Protein AF-A0A707ZB62-F1 (afdb_monomer_lite)

Radius of gyration: 15.27 Å; chains: 1; bounding box: 30×17×48 Å

Structure (mmCIF, N/CA/C/O backbone):
data_AF-A0A707ZB62-F1
#
_entry.id   AF-A0A707ZB62-F1
#
loop_
_atom_site.group_PDB
_atom_site.id
_atom_site.type_symbol
_atom_site.label_atom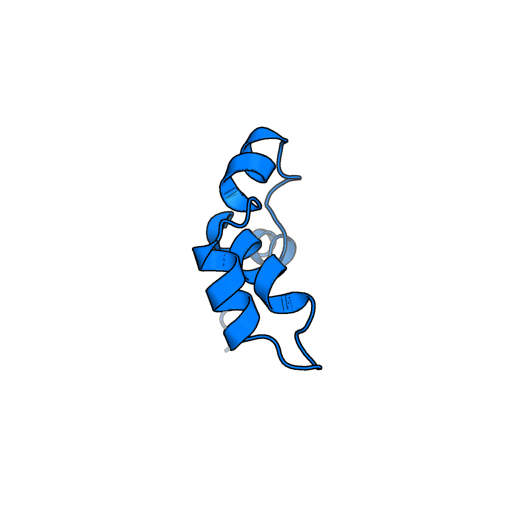_id
_atom_site.label_alt_id
_atom_site.label_comp_id
_atom_site.label_asym_id
_atom_site.label_entity_id
_atom_site.label_seq_id
_atom_site.pdbx_PDB_ins_code
_atom_site.Cartn_x
_atom_site.Cartn_y
_atom_site.Cartn_z
_atom_site.occupancy
_atom_site.B_iso_or_equiv
_atom_site.auth_seq_id
_atom_site.auth_comp_id
_atom_site.auth_asym_id
_atom_site.auth_atom_id
_atom_site.pdbx_PDB_model_num
ATOM 1 N N . MET A 1 1 ? 3.942 1.695 32.596 1.00 56.78 1 MET A N 1
ATOM 2 C CA . MET A 1 1 ? 2.522 1.463 32.267 1.00 56.78 1 MET A CA 1
ATOM 3 C C . MET A 1 1 ? 2.425 1.441 30.751 1.00 56.78 1 MET A C 1
ATOM 5 O O . MET A 1 1 ? 2.770 2.465 30.171 1.00 56.78 1 MET A O 1
ATOM 9 N N . PRO A 1 2 ? 2.084 0.316 30.099 1.00 68.00 2 PRO A N 1
ATOM 10 C CA . PRO A 1 2 ? 1.740 0.356 28.685 1.00 68.00 2 PRO A CA 1
ATOM 11 C C . PRO A 1 2 ? 0.454 1.172 28.567 1.00 68.00 2 PRO A C 1
ATOM 13 O O . PRO A 1 2 ? -0.535 0.881 29.233 1.00 68.00 2 PRO A O 1
ATOM 16 N N . VAL A 1 3 ? 0.522 2.271 27.829 1.00 72.50 3 VAL A N 1
ATOM 17 C CA . VAL A 1 3 ? -0.663 3.006 27.398 1.00 72.50 3 VAL A CA 1
ATOM 18 C C . VAL A 1 3 ? -1.127 2.327 26.124 1.00 72.50 3 VAL A C 1
ATOM 20 O O . VAL A 1 3 ? -0.362 2.252 25.163 1.00 72.50 3 VAL A O 1
ATOM 23 N N . ASP A 1 4 ? -2.347 1.802 26.132 1.00 75.81 4 ASP A N 1
ATOM 24 C CA . ASP A 1 4 ? -2.972 1.305 24.914 1.00 75.81 4 ASP A CA 1
ATOM 25 C C . ASP A 1 4 ? -3.238 2.509 24.006 1.00 75.81 4 ASP A C 1
ATOM 27 O O . ASP A 1 4 ? -4.158 3.296 24.220 1.00 75.81 4 ASP A O 1
ATOM 31 N N . PHE A 1 5 ? -2.345 2.703 23.031 1.00 83.25 5 PHE A N 1
ATOM 32 C CA . PHE A 1 5 ? -2.410 3.798 22.058 1.00 83.25 5 PHE A CA 1
ATOM 33 C C . PHE A 1 5 ? -3.604 3.666 21.111 1.00 83.25 5 PHE A C 1
ATOM 35 O O . PHE A 1 5 ? -4.026 4.658 20.520 1.00 83.25 5 PHE A O 1
ATOM 42 N N . LEU A 1 6 ? -4.106 2.442 20.946 1.00 83.62 6 LEU A N 1
ATOM 43 C CA . LEU A 1 6 ? -5.218 2.109 20.075 1.00 83.62 6 LEU A CA 1
ATOM 44 C C . LEU A 1 6 ? -6.399 1.633 20.918 1.00 83.62 6 LEU A C 1
ATOM 46 O O . LEU A 1 6 ? -6.230 0.854 21.855 1.00 83.62 6 LEU A O 1
ATOM 50 N N . THR A 1 7 ? -7.603 2.061 20.552 1.00 88.06 7 THR A N 1
ATOM 51 C CA . THR A 1 7 ? -8.836 1.451 21.056 1.00 88.06 7 THR A CA 1
ATOM 52 C C . THR A 1 7 ? -8.942 -0.004 20.584 1.00 88.06 7 THR A C 1
ATOM 54 O O . THR A 1 7 ? -8.253 -0.434 19.652 1.00 88.06 7 THR A O 1
ATOM 57 N N . THR A 1 8 ? -9.829 -0.785 21.203 1.00 85.94 8 THR A N 1
ATOM 58 C CA . THR A 1 8 ? -10.108 -2.166 20.775 1.00 85.94 8 THR A CA 1
ATOM 59 C C . THR A 1 8 ? -10.514 -2.218 19.299 1.00 85.94 8 THR A C 1
ATOM 61 O O . THR A 1 8 ? -9.949 -2.994 18.539 1.00 85.94 8 THR A O 1
ATOM 64 N N . GLU A 1 9 ? -11.383 -1.305 18.864 1.00 83.75 9 GLU A N 1
ATOM 65 C CA . GLU A 1 9 ? -11.832 -1.188 17.468 1.00 83.75 9 GLU A CA 1
ATOM 66 C C . GLU A 1 9 ? -10.680 -0.843 16.506 1.00 83.75 9 GLU A C 1
ATOM 68 O O . GLU A 1 9 ? -10.583 -1.397 15.408 1.00 83.75 9 GLU A O 1
ATOM 73 N N . GLN A 1 10 ? -9.764 0.043 16.920 1.00 82.94 10 GLN A N 1
ATOM 74 C CA . GLN A 1 10 ? -8.568 0.382 16.142 1.00 82.94 10 GLN A CA 1
ATOM 75 C C . GLN A 1 10 ? -7.599 -0.798 16.042 1.00 82.94 10 GLN A C 1
ATOM 77 O O . GLN A 1 10 ? -6.975 -0.985 15.002 1.00 82.94 10 GLN A O 1
ATOM 82 N N . THR A 1 11 ? -7.491 -1.605 17.097 1.00 84.56 11 THR A N 1
ATOM 83 C CA . THR A 1 11 ? -6.671 -2.823 17.112 1.00 84.56 11 THR A CA 1
ATOM 84 C C . THR A 1 11 ? -7.260 -3.894 16.197 1.00 84.56 11 THR A C 1
ATOM 86 O O . THR A 1 11 ? -6.533 -4.516 15.427 1.00 84.56 11 THR A O 1
ATOM 89 N N . GLU A 1 12 ? -8.579 -4.077 16.224 1.00 84.12 12 GLU A N 1
ATOM 90 C CA . GLU A 1 12 ? -9.294 -5.023 15.357 1.00 84.12 12 GLU A CA 1
ATOM 91 C C . GLU A 1 12 ? -9.223 -4.634 13.875 1.00 84.12 12 GLU A C 1
ATOM 93 O O . GLU A 1 12 ? -9.151 -5.502 13.000 1.00 84.12 12 GLU A O 1
ATOM 98 N N . SER A 1 13 ? -9.190 -3.330 13.594 1.00 80.50 13 SER A N 1
ATOM 99 C CA . SER A 1 13 ? -9.075 -2.781 12.238 1.00 80.50 13 SER A CA 1
ATOM 100 C C . SER A 1 13 ? -7.623 -2.611 11.777 1.00 80.50 13 SER A C 1
ATOM 102 O O . SER A 1 13 ? -7.373 -2.294 10.615 1.00 80.50 13 SER A O 1
ATOM 104 N N . TYR A 1 14 ? -6.642 -2.810 12.661 1.00 79.88 14 TYR A N 1
ATOM 105 C CA . TYR A 1 14 ? -5.240 -2.566 12.346 1.00 79.88 14 TYR A CA 1
ATOM 106 C C . TYR A 1 14 ? -4.745 -3.508 11.241 1.00 79.88 14 TYR A C 1
ATOM 108 O O . TYR A 1 14 ? -4.899 -4.728 11.309 1.00 79.88 14 TYR A O 1
ATOM 116 N N . GLY A 1 15 ? -4.136 -2.933 10.202 1.00 77.56 15 GLY A N 1
ATOM 117 C CA . GLY A 1 15 ? -3.667 -3.686 9.036 1.00 77.56 15 GLY A CA 1
ATOM 118 C C . GLY A 1 15 ? -4.787 -4.197 8.123 1.00 77.56 15 GLY A C 1
ATOM 119 O O . GLY A 1 15 ? -4.515 -5.001 7.232 1.00 77.56 15 GLY A O 1
ATOM 120 N N . ARG A 1 16 ? -6.031 -3.744 8.327 1.00 80.94 16 ARG A N 1
ATOM 121 C CA . ARG A 1 16 ? -7.183 -4.052 7.479 1.00 80.94 16 ARG A CA 1
ATOM 122 C C . ARG A 1 16 ? -7.749 -2.771 6.887 1.00 80.94 16 ARG A C 1
ATOM 124 O O . ARG A 1 16 ? -7.709 -1.709 7.501 1.00 80.94 16 ARG A O 1
ATOM 131 N N . PHE A 1 17 ? -8.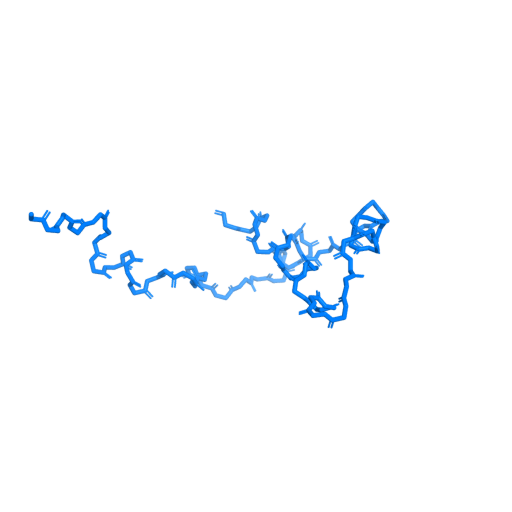307 -2.887 5.692 1.00 80.62 17 PHE A N 1
ATOM 132 C CA . PHE A 1 17 ? -9.186 -1.852 5.176 1.00 80.62 17 PHE A CA 1
ATOM 133 C C . PHE A 1 17 ? -10.506 -1.882 5.947 1.00 80.62 17 PHE A C 1
ATOM 135 O O . PHE A 1 17 ? -10.971 -2.949 6.351 1.00 80.62 17 PHE A O 1
ATOM 142 N N . THR A 1 18 ? -11.117 -0.715 6.141 1.00 77.25 18 THR A N 1
ATOM 143 C CA . THR A 1 18 ? -12.429 -0.558 6.794 1.00 77.25 18 THR A CA 1
ATOM 144 C C . THR A 1 18 ? -13.569 -1.253 6.033 1.00 77.25 18 THR A C 1
ATOM 146 O O . THR A 1 18 ? -14.655 -1.414 6.582 1.00 77.25 18 THR A O 1
ATOM 149 N N . GLY A 1 19 ? -13.317 -1.707 4.801 1.00 81.94 19 GLY A N 1
ATOM 150 C CA . GLY A 1 19 ? -14.190 -2.543 3.980 1.00 81.94 19 GLY A CA 1
ATOM 151 C C . GLY A 1 19 ? -13.455 -3.051 2.734 1.00 81.94 19 GLY A C 1
ATOM 152 O O . GLY A 1 19 ? -12.302 -2.684 2.499 1.00 81.94 19 GLY A O 1
ATOM 153 N N . GLU A 1 20 ? -14.107 -3.900 1.937 1.00 84.06 20 GLU A N 1
ATOM 154 C CA . GLU A 1 20 ? -13.567 -4.299 0.632 1.00 84.06 20 GLU A CA 1
ATOM 155 C C . GLU A 1 20 ? -13.598 -3.102 -0.335 1.00 84.06 20 GLU A C 1
ATOM 157 O O . GLU A 1 20 ? -14.635 -2.441 -0.432 1.00 84.06 20 GLU A O 1
ATOM 162 N N . PRO A 1 21 ? -12.487 -2.792 -1.030 1.00 84.56 21 PRO A N 1
ATOM 163 C CA . PRO A 1 21 ? -12.464 -1.705 -1.998 1.00 84.56 21 PRO A CA 1
ATOM 164 C C . PRO A 1 21 ? -13.397 -2.006 -3.174 1.00 84.56 21 PRO A C 1
ATOM 166 O O . PRO A 1 21 ? -13.374 -3.105 -3.731 1.00 84.56 21 PRO A O 1
ATOM 169 N N . ASP A 1 22 ? -14.188 -1.014 -3.576 1.00 89.62 22 ASP A N 1
ATOM 170 C CA . ASP A 1 22 ? -15.032 -1.104 -4.766 1.00 89.62 22 ASP A CA 1
ATOM 171 C C . ASP A 1 22 ? -14.214 -0.982 -6.071 1.00 89.62 22 ASP A C 1
ATOM 173 O O . ASP A 1 22 ? -13.023 -0.651 -6.075 1.00 89.62 22 ASP A O 1
ATOM 177 N N . GLU A 1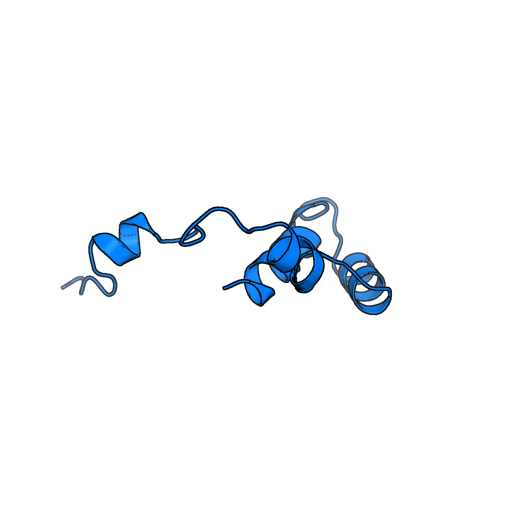 23 ? -14.849 -1.248 -7.217 1.00 90.94 23 GLU A N 1
ATOM 178 C CA . GLU A 1 23 ? -14.179 -1.199 -8.526 1.00 90.94 23 GLU A CA 1
ATOM 179 C C . GLU A 1 23 ? -13.574 0.178 -8.847 1.00 90.94 23 GLU A C 1
ATOM 181 O O . GLU A 1 23 ? -12.510 0.260 -9.467 1.00 90.94 23 GLU A O 1
ATOM 186 N N . LEU A 1 24 ? -14.213 1.267 -8.411 1.00 91.88 24 LEU A N 1
ATOM 187 C CA . LEU A 1 24 ? -13.736 2.627 -8.659 1.00 91.88 24 LEU A CA 1
ATOM 188 C C . LEU A 1 24 ? -12.496 2.933 -7.813 1.00 91.88 24 LEU A C 1
ATOM 190 O O . LEU A 1 24 ? -11.556 3.575 -8.289 1.00 91.88 24 LEU A O 1
ATOM 194 N N . GLN A 1 25 ? -12.477 2.462 -6.571 1.00 89.19 25 GLN A N 1
ATOM 195 C CA . GLN A 1 25 ? -11.340 2.569 -5.667 1.00 89.19 25 GLN A CA 1
ATOM 196 C C . GLN A 1 25 ? -10.161 1.728 -6.161 1.00 89.19 25 GLN A C 1
ATOM 198 O O . GLN A 1 25 ? -9.026 2.210 -6.165 1.00 89.19 25 GLN A O 1
ATOM 203 N N . LEU A 1 26 ? -10.413 0.517 -6.659 1.00 89.69 26 LEU A N 1
ATOM 204 C CA . LEU A 1 26 ? -9.388 -0.317 -7.289 1.00 89.69 26 LEU A CA 1
ATOM 205 C C . LEU A 1 26 ? -8.791 0.369 -8.521 1.00 89.69 26 LEU A C 1
ATOM 207 O O . LEU A 1 26 ? -7.570 0.496 -8.627 1.00 89.69 26 LEU A O 1
ATOM 211 N N . ALA A 1 27 ? -9.637 0.888 -9.411 1.00 89.62 27 ALA A N 1
ATOM 212 C CA . ALA A 1 27 ? -9.190 1.603 -10.603 1.00 89.62 27 ALA A CA 1
ATOM 213 C C . ALA A 1 27 ? -8.401 2.882 -10.274 1.00 89.62 27 ALA A C 1
ATOM 215 O O . ALA A 1 27 ? -7.516 3.271 -11.032 1.00 89.62 27 ALA A O 1
ATOM 216 N N . ARG A 1 28 ? -8.706 3.542 -9.153 1.00 88.25 28 ARG A N 1
ATOM 217 C CA . ARG A 1 28 ? -8.045 4.786 -8.744 1.00 88.25 28 ARG A CA 1
ATOM 218 C C . ARG A 1 28 ? -6.719 4.560 -8.023 1.00 88.25 28 ARG A C 1
ATOM 220 O O . ARG A 1 28 ? -5.772 5.295 -8.278 1.00 88.25 28 ARG A O 1
ATOM 227 N N . TYR A 1 29 ? -6.662 3.602 -7.101 1.00 88.19 29 TYR A N 1
ATOM 228 C CA . TYR A 1 29 ? -5.546 3.477 -6.155 1.00 88.19 29 TYR A CA 1
ATOM 229 C C . TYR A 1 29 ? -4.616 2.300 -6.450 1.00 88.19 29 TYR A C 1
ATOM 231 O O . TYR A 1 29 ? -3.440 2.349 -6.093 1.00 88.19 29 TYR A O 1
ATOM 239 N N . PHE A 1 30 ? -5.119 1.273 -7.139 1.00 88.19 30 PHE A N 1
ATOM 240 C CA . PHE A 1 30 ? -4.364 0.067 -7.490 1.00 88.19 30 PHE A CA 1
ATOM 241 C C . PHE A 1 30 ? -3.989 0.012 -8.977 1.00 88.19 30 PHE A C 1
ATOM 243 O O . PHE A 1 30 ? -3.396 -0.967 -9.433 1.00 88.19 30 PHE A O 1
ATOM 250 N N . HIS A 1 31 ? -4.285 1.070 -9.736 1.00 90.25 31 HIS A N 1
ATOM 251 C CA . HIS A 1 31 ? -3.741 1.246 -11.075 1.00 90.25 31 HIS A CA 1
ATOM 252 C C . HIS A 1 31 ? -2.302 1.762 -10.987 1.00 90.25 31 HIS A C 1
ATOM 254 O O . HIS A 1 31 ? -2.054 2.818 -10.411 1.00 90.25 31 HIS A O 1
ATOM 260 N N . LEU A 1 32 ? -1.365 0.996 -11.547 1.00 88.94 32 LEU A N 1
ATOM 261 C CA . LEU A 1 32 ? 0.057 1.331 -11.564 1.00 88.94 32 LEU A CA 1
ATOM 262 C C . LEU A 1 32 ? 0.419 1.928 -12.919 1.00 88.94 32 LEU A C 1
ATOM 264 O O . LEU A 1 32 ? 0.399 1.224 -13.938 1.00 88.94 32 LEU A O 1
ATOM 268 N N . ASP A 1 33 ? 0.758 3.211 -12.914 1.00 90.69 33 ASP A N 1
ATOM 269 C CA . ASP A 1 33 ? 1.229 3.907 -14.105 1.00 90.69 33 ASP A CA 1
ATOM 270 C C . ASP A 1 33 ? 2.710 3.595 -14.404 1.00 90.69 33 ASP A C 1
ATOM 272 O O . ASP A 1 33 ? 3.354 2.760 -13.762 1.00 90.69 33 ASP A O 1
ATOM 276 N 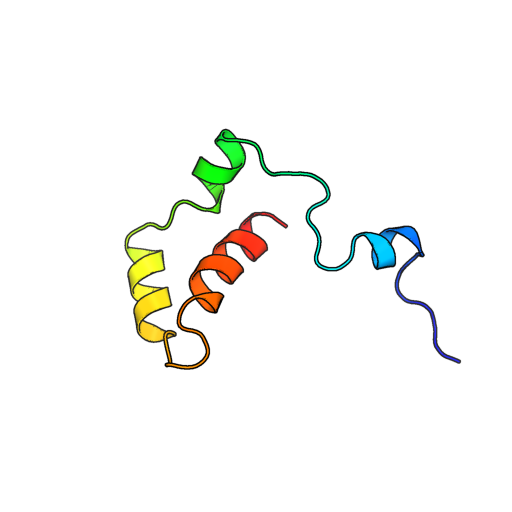N . GLU A 1 34 ? 3.267 4.218 -15.441 1.00 92.50 34 GLU A N 1
ATOM 277 C CA . GLU A 1 34 ? 4.661 3.977 -15.829 1.00 92.50 34 GLU A CA 1
ATOM 278 C C . GLU A 1 34 ? 5.673 4.472 -14.781 1.00 92.50 34 GLU A C 1
ATOM 280 O O . GLU A 1 34 ? 6.713 3.836 -14.596 1.00 92.50 34 GLU A O 1
ATOM 285 N N . ALA A 1 35 ? 5.364 5.542 -14.040 1.00 90.56 35 ALA A N 1
ATOM 286 C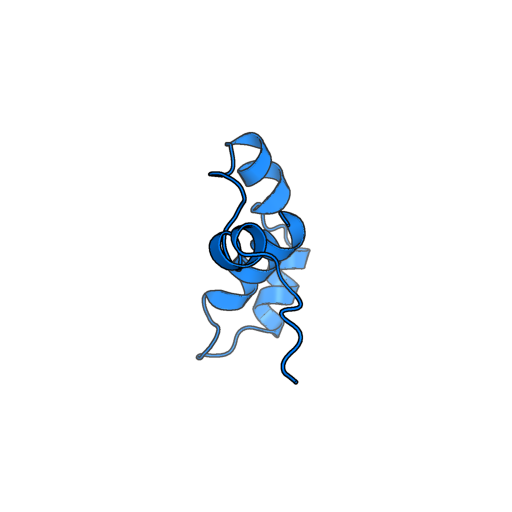 CA . ALA A 1 35 ? 6.231 6.037 -12.972 1.00 90.56 35 ALA A CA 1
ATOM 287 C C . ALA A 1 35 ? 6.249 5.061 -11.786 1.00 90.56 35 ALA A C 1
ATOM 289 O O . ALA A 1 35 ? 7.309 4.780 -11.216 1.00 90.56 35 ALA A O 1
ATOM 290 N N . ASP A 1 36 ? 5.096 4.473 -11.467 1.00 89.25 36 ASP A N 1
ATOM 291 C CA . ASP A 1 36 ? 4.974 3.424 -10.459 1.00 89.25 36 ASP A CA 1
ATOM 292 C C . ASP A 1 36 ? 5.789 2.192 -10.825 1.00 89.25 36 ASP A C 1
ATOM 294 O O . ASP A 1 36 ? 6.520 1.654 -9.991 1.00 89.25 36 ASP A O 1
ATOM 298 N N . LYS A 1 37 ? 5.706 1.748 -12.081 1.00 88.62 37 LYS A N 1
ATOM 299 C CA . LYS A 1 37 ? 6.479 0.598 -12.570 1.00 88.62 37 LYS A CA 1
ATOM 300 C C . LYS A 1 37 ? 7.978 0.862 -12.516 1.00 88.62 37 LYS A C 1
ATOM 302 O O . LYS A 1 37 ? 8.729 -0.035 -12.127 1.00 88.62 37 LYS A O 1
ATOM 307 N N . GLU A 1 38 ? 8.418 2.070 -12.858 1.00 91.56 38 GLU A N 1
ATOM 308 C CA . GLU A 1 38 ? 9.824 2.461 -12.757 1.00 91.56 38 GLU A CA 1
ATOM 309 C C . GLU A 1 38 ? 10.305 2.447 -11.298 1.00 91.56 38 GLU A C 1
ATOM 311 O O . GLU A 1 38 ? 11.368 1.894 -10.995 1.00 91.56 38 GLU A O 1
ATOM 316 N N . PHE A 1 39 ? 9.512 2.996 -10.375 1.00 88.69 39 PHE A N 1
ATOM 317 C CA . PHE A 1 39 ? 9.815 2.976 -8.945 1.00 88.69 39 PHE A CA 1
ATOM 318 C C . PHE A 1 39 ? 9.857 1.547 -8.391 1.00 88.69 39 PHE A C 1
ATOM 320 O O . PHE A 1 39 ? 10.845 1.150 -7.769 1.00 88.69 39 PHE A O 1
ATOM 327 N N . ILE A 1 40 ? 8.830 0.740 -8.678 1.00 88.62 40 ILE A N 1
ATOM 328 C CA . ILE A 1 40 ? 8.769 -0.670 -8.284 1.00 88.62 40 ILE A CA 1
ATOM 329 C C . ILE A 1 40 ? 9.997 -1.399 -8.814 1.00 88.62 40 ILE A C 1
ATOM 331 O O . ILE A 1 40 ? 10.641 -2.103 -8.046 1.00 88.62 40 ILE A O 1
ATOM 335 N N . GLY A 1 41 ? 10.360 -1.203 -10.084 1.00 87.62 41 GLY A N 1
ATOM 336 C CA . GLY A 1 41 ? 11.528 -1.824 -10.706 1.00 87.62 41 GLY A CA 1
ATOM 337 C C . GLY A 1 41 ? 12.842 -1.509 -9.987 1.00 87.62 41 GLY A C 1
ATOM 338 O O . GLY A 1 41 ? 13.671 -2.402 -9.832 1.00 87.62 41 GLY A O 1
ATOM 339 N N . LYS A 1 42 ? 13.009 -0.280 -9.484 1.00 88.44 42 LYS A N 1
ATOM 340 C CA . LYS A 1 42 ? 14.194 0.140 -8.711 1.00 88.44 42 LYS A CA 1
ATOM 341 C C . LYS A 1 42 ? 14.226 -0.435 -7.298 1.00 88.44 42 LYS A C 1
ATOM 343 O O . LYS A 1 42 ? 15.303 -0.629 -6.744 1.00 88.44 42 LYS A O 1
ATOM 348 N N . SER A 1 43 ? 13.064 -0.689 -6.704 1.00 81.69 43 SER A N 1
ATOM 349 C CA . SER A 1 43 ? 12.955 -1.169 -5.323 1.00 81.69 43 SER A CA 1
ATOM 350 C C .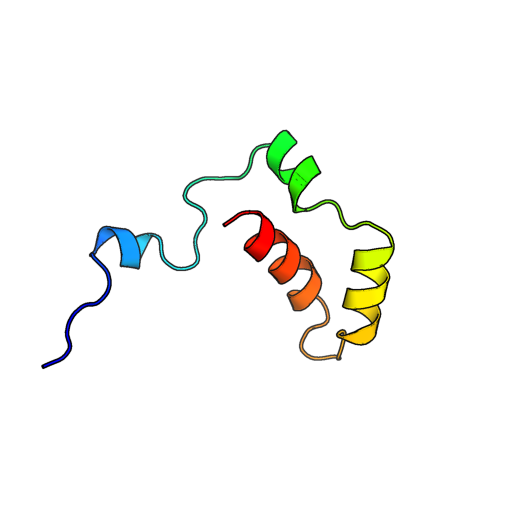 SER A 1 43 ? 12.704 -2.681 -5.213 1.00 81.69 43 SER A C 1
ATOM 352 O O . SER A 1 43 ? 12.667 -3.221 -4.103 1.00 81.69 43 SER A O 1
ATOM 354 N N . ARG A 1 44 ? 12.565 -3.383 -6.349 1.00 77.81 44 ARG A N 1
ATOM 355 C CA . ARG A 1 44 ? 12.323 -4.829 -6.422 1.00 77.81 44 ARG A CA 1
ATOM 356 C C . ARG A 1 44 ? 13.605 -5.633 -6.198 1.00 77.81 44 ARG A C 1
ATOM 358 O O . ARG A 1 44 ? 14.411 -5.806 -7.104 1.00 77.81 44 ARG A O 1
ATOM 365 N N . GLY A 1 45 ? 13.753 -6.185 -5.004 1.00 79.88 45 GLY A N 1
ATOM 366 C CA . GLY A 1 45 ? 14.665 -7.282 -4.687 1.00 79.88 45 GLY A CA 1
ATOM 367 C C . GLY A 1 45 ? 13.930 -8.622 -4.592 1.00 79.88 45 GLY A C 1
ATOM 368 O O . GLY A 1 45 ? 12.699 -8.675 -4.564 1.00 79.88 45 GLY A O 1
ATOM 369 N N . ASP A 1 46 ? 14.673 -9.725 -4.500 1.00 78.38 46 ASP A N 1
ATOM 370 C CA . ASP A 1 46 ? 14.095 -11.079 -4.474 1.00 78.38 46 ASP A CA 1
ATOM 371 C C . ASP A 1 46 ? 13.132 -11.320 -3.302 1.00 78.38 46 ASP A C 1
ATOM 373 O O . ASP A 1 46 ? 12.157 -12.061 -3.435 1.00 78.38 46 ASP A O 1
ATOM 377 N N . HIS A 1 47 ? 13.347 -10.624 -2.186 1.00 79.31 47 HIS A N 1
ATOM 378 C CA . HIS A 1 47 ? 12.546 -10.752 -0.969 1.00 79.31 47 HIS A CA 1
ATOM 379 C C . HIS A 1 47 ? 11.263 -9.906 -0.953 1.00 79.31 47 HIS A C 1
ATOM 381 O O . HIS A 1 47 ? 10.392 -10.150 -0.124 1.00 79.31 47 HIS A O 1
ATOM 387 N N . ASN A 1 48 ? 11.109 -8.926 -1.848 1.00 72.56 48 ASN A N 1
ATOM 388 C CA . ASN A 1 48 ? 9.959 -8.008 -1.866 1.00 72.56 48 ASN A CA 1
ATOM 389 C C . ASN A 1 48 ? 9.293 -7.921 -3.255 1.00 72.56 48 ASN A C 1
ATOM 391 O O . ASN A 1 48 ? 8.570 -6.966 -3.544 1.00 72.56 48 ASN A O 1
ATOM 395 N N . ARG A 1 49 ? 9.487 -8.953 -4.094 1.00 68.50 49 ARG A N 1
ATOM 396 C CA . ARG A 1 49 ? 9.051 -9.018 -5.505 1.00 68.50 49 ARG A CA 1
ATOM 397 C C . ARG A 1 49 ? 7.581 -8.689 -5.757 1.00 68.50 49 ARG A C 1
ATOM 399 O O . ARG A 1 49 ? 7.267 -8.226 -6.854 1.00 68.50 49 ARG A O 1
ATOM 406 N N . LEU A 1 50 ? 6.716 -8.959 -4.781 1.00 68.44 50 LEU A N 1
ATOM 407 C CA . LEU A 1 50 ? 5.276 -8.671 -4.804 1.00 68.44 50 LEU A CA 1
ATOM 408 C C . LEU A 1 50 ? 4.871 -7.556 -3.826 1.00 68.44 50 LEU A C 1
ATOM 410 O O . LEU A 1 50 ? 3.811 -6.961 -3.984 1.00 68.44 50 LEU A O 1
ATOM 414 N N . GLY A 1 51 ? 5.709 -7.267 -2.826 1.00 81.75 51 GLY A N 1
ATOM 415 C CA . GLY A 1 51 ? 5.331 -6.444 -1.679 1.00 81.75 51 GLY A CA 1
ATOM 416 C C . GLY A 1 51 ? 5.201 -4.963 -2.010 1.00 81.75 51 GLY A C 1
ATOM 417 O O . GLY A 1 51 ? 4.223 -4.345 -1.616 1.00 81.75 51 GLY A O 1
ATOM 418 N N . ILE A 1 52 ? 6.143 -4.399 -2.769 1.00 84.62 52 ILE A N 1
ATOM 419 C CA . ILE A 1 52 ? 6.187 -2.942 -2.989 1.00 84.62 52 ILE A CA 1
ATOM 420 C C . ILE A 1 52 ? 5.013 -2.440 -3.827 1.00 84.62 52 ILE A C 1
ATOM 422 O O . ILE A 1 52 ? 4.416 -1.423 -3.491 1.00 84.62 52 ILE A O 1
ATOM 426 N N . ALA A 1 53 ? 4.646 -3.167 -4.882 1.00 85.69 53 ALA A N 1
ATOM 427 C CA . ALA A 1 53 ? 3.505 -2.804 -5.718 1.00 85.69 53 ALA A CA 1
ATOM 428 C C . ALA A 1 53 ? 2.202 -2.763 -4.901 1.00 85.69 53 ALA A C 1
ATOM 430 O O . ALA A 1 53 ? 1.433 -1.809 -4.993 1.00 85.69 53 ALA A O 1
ATOM 431 N N . LEU A 1 54 ? 1.999 -3.772 -4.047 1.00 86.44 54 LEU A N 1
ATOM 432 C CA . LEU A 1 54 ? 0.840 -3.842 -3.164 1.00 86.44 54 LEU A CA 1
ATOM 433 C C . LEU A 1 54 ? 0.880 -2.748 -2.089 1.00 86.44 54 LEU A C 1
ATOM 435 O O . LEU A 1 54 ? -0.126 -2.094 -1.850 1.00 86.44 54 LEU A O 1
ATOM 439 N N . GLN A 1 55 ? 2.041 -2.510 -1.473 1.00 87.00 55 GLN A N 1
ATOM 440 C CA . GLN A 1 55 ? 2.217 -1.494 -0.432 1.00 87.00 55 GLN A CA 1
ATOM 441 C C . GLN A 1 55 ? 1.899 -0.085 -0.932 1.00 87.00 55 GLN A C 1
ATOM 443 O O . GLN A 1 55 ? 1.244 0.664 -0.216 1.00 87.00 55 GLN A O 1
ATOM 448 N N . ILE A 1 56 ? 2.315 0.269 -2.150 1.00 87.81 56 ILE A N 1
ATOM 449 C CA . ILE A 1 56 ? 1.997 1.576 -2.741 1.00 87.81 56 ILE A CA 1
ATOM 450 C C . ILE A 1 56 ? 0.483 1.729 -2.927 1.00 87.81 56 ILE A C 1
ATOM 452 O O . ILE A 1 56 ? -0.064 2.770 -2.571 1.00 87.81 56 ILE A O 1
ATOM 456 N N . GLY A 1 57 ? -0.202 0.687 -3.412 1.00 87.81 57 GLY A N 1
ATOM 457 C CA . GLY A 1 57 ? -1.664 0.683 -3.516 1.00 87.81 57 GLY A CA 1
ATOM 458 C C . GLY A 1 57 ? -2.346 0.830 -2.153 1.00 87.81 57 GLY A C 1
ATOM 459 O O . GLY A 1 57 ? -3.233 1.663 -1.990 1.00 87.81 57 GLY A O 1
ATOM 460 N N . CYS A 1 58 ? -1.870 0.099 -1.140 1.00 87.38 58 CYS A N 1
ATOM 461 C CA . CYS A 1 58 ? -2.400 0.190 0.220 1.00 87.38 58 CYS A CA 1
ATOM 462 C C . CYS A 1 58 ? -2.198 1.579 0.840 1.00 87.38 58 CYS A C 1
ATOM 464 O O . CYS A 1 58 ? -3.132 2.114 1.422 1.00 87.38 58 CYS A O 1
ATOM 466 N N . VAL A 1 59 ? -1.012 2.184 0.702 1.00 85.69 59 VAL A N 1
ATOM 467 C CA . VAL A 1 59 ? -0.717 3.526 1.246 1.00 85.69 59 VAL A CA 1
ATOM 468 C C . VAL A 1 59 ? -1.550 4.613 0.565 1.00 85.69 59 VAL A C 1
ATOM 470 O O . VAL A 1 59 ? -1.870 5.609 1.196 1.00 85.69 59 VAL A O 1
ATOM 473 N N . ARG A 1 60 ? -1.911 4.439 -0.711 1.00 86.81 60 ARG A N 1
ATOM 474 C CA . ARG A 1 60 ? -2.796 5.369 -1.431 1.00 86.81 60 ARG A CA 1
ATOM 475 C C . ARG A 1 60 ? -4.264 5.246 -1.029 1.00 86.81 60 ARG A C 1
ATOM 477 O O . ARG A 1 60 ? -5.017 6.193 -1.239 1.00 86.81 60 ARG A O 1
ATOM 484 N N . PHE A 1 61 ? -4.660 4.070 -0.551 1.00 83.00 61 PHE A N 1
ATOM 485 C CA . PHE A 1 61 ? -6.039 3.747 -0.204 1.00 83.00 61 PHE A CA 1
ATOM 486 C C . PHE A 1 61 ? -6.387 4.071 1.260 1.00 83.00 61 PHE A C 1
ATOM 488 O O . PHE A 1 61 ? -7.535 4.421 1.529 1.00 83.00 61 PHE A O 1
ATOM 495 N N . LEU A 1 62 ? -5.422 3.935 2.181 1.00 76.25 62 LEU A N 1
ATOM 496 C CA . LEU A 1 62 ? -5.543 4.315 3.600 1.00 76.25 62 LEU A CA 1
ATOM 497 C C . LEU A 1 62 ? -5.629 5.837 3.785 1.00 76.25 62 LEU A C 1
ATOM 499 O O . LEU A 1 62 ? -6.398 6.255 4.679 1.00 76.25 62 LEU A O 1
#

Organism: Salmonella typhimurium (NCBI:txid90371)

Secondary structure (DSSP, 8-state):
-----S-HHHHHTTTS-SSPPPHHHHHHHS---HHHHHHHHHH--TTSTTHHHHHHHHHHH-

Sequence (62 aa):
MPVDFLTTEQTESYGRFTGEPDELQLARYFHLDEADKEFIGKSRGDHNRLGIALQIGCVRFL

Foldseek 3Di:
DDDPPDDPVCVVCPPHDPDDDDPVLCVPQLDQDPVNVVVLVVVDDPVCPPPSSVVSSVVSND

InterPro domains:
  IPR025296 Domain of unknown function DUF4158 [PF13700] (5-62)

pLDDT: mean 83.63, std 6.85, range [56.78, 92.5]